Protein AF-A0A1Y3KQ21-F1 (afdb_monomer)

Mean predicted aligned error: 6.14 Å

Structure (mmCIF, N/CA/C/O backbone):
data_AF-A0A1Y3KQ21-F1
#
_entry.id   AF-A0A1Y3KQ21-F1
#
loop_
_atom_site.group_PDB
_atom_site.id
_atom_site.type_symbol
_atom_site.label_atom_id
_atom_site.label_alt_id
_atom_site.label_comp_id
_atom_site.label_asym_id
_atom_site.label_entity_id
_atom_site.label_seq_id
_atom_site.pdbx_PDB_ins_code
_atom_site.Cartn_x
_atom_site.Cartn_y
_atom_site.Cartn_z
_atom_site.occupancy
_atom_site.B_iso_or_equiv
_atom_site.auth_seq_id
_atom_site.auth_comp_id
_atom_site.auth_asym_id
_atom_site.auth_atom_id
_atom_site.pdbx_PDB_model_num
ATOM 1 N N . MET A 1 1 ? 21.895 -5.375 -13.562 1.00 41.28 1 MET A N 1
ATOM 2 C CA . MET A 1 1 ? 20.428 -5.322 -13.397 1.00 41.28 1 MET A CA 1
ATOM 3 C C . MET A 1 1 ? 19.953 -4.018 -14.001 1.00 41.28 1 MET A C 1
ATOM 5 O O . MET A 1 1 ? 20.316 -2.973 -13.481 1.00 41.28 1 MET A O 1
ATOM 9 N N . SER A 1 2 ? 19.251 -4.071 -15.129 1.00 44.84 2 SER A N 1
ATOM 10 C CA . SER A 1 2 ? 18.514 -2.917 -15.647 1.00 44.84 2 SER A CA 1
ATOM 11 C C . SER A 1 2 ? 17.144 -2.952 -14.974 1.00 44.84 2 SER A C 1
ATOM 13 O O . SER A 1 2 ? 16.529 -4.014 -14.926 1.00 44.84 2 SER A O 1
ATOM 15 N N . ALA A 1 3 ? 16.735 -1.857 -14.338 1.00 58.94 3 ALA A N 1
ATOM 16 C CA . ALA A 1 3 ? 15.371 -1.734 -13.847 1.00 58.94 3 ALA A CA 1
ATOM 17 C C . ALA A 1 3 ? 14.475 -1.485 -15.062 1.00 58.94 3 ALA A C 1
ATOM 19 O O . ALA A 1 3 ? 14.675 -0.493 -15.763 1.00 58.94 3 ALA A O 1
ATOM 20 N N . ASP A 1 4 ? 13.524 -2.381 -15.319 1.00 66.50 4 ASP A N 1
ATOM 21 C CA . ASP A 1 4 ? 12.528 -2.165 -16.363 1.00 66.50 4 ASP A CA 1
ATOM 22 C C . ASP A 1 4 ? 11.608 -1.016 -15.934 1.00 66.50 4 ASP A C 1
ATOM 24 O O . ASP A 1 4 ? 10.736 -1.175 -15.075 1.00 66.50 4 ASP A O 1
ATOM 28 N N . ILE A 1 5 ? 11.833 0.165 -16.512 1.00 70.12 5 ILE A N 1
ATOM 29 C CA . ILE A 1 5 ? 11.000 1.347 -16.290 1.00 70.12 5 ILE A CA 1
ATOM 30 C C . ILE A 1 5 ? 9.698 1.135 -17.063 1.00 70.12 5 ILE A C 1
ATOM 32 O O . ILE A 1 5 ? 9.670 1.247 -18.286 1.00 70.12 5 ILE A O 1
ATOM 36 N N . HIS A 1 6 ? 8.633 0.814 -16.338 1.00 65.19 6 HIS A N 1
ATOM 37 C CA . HIS A 1 6 ? 7.279 0.742 -16.878 1.00 65.19 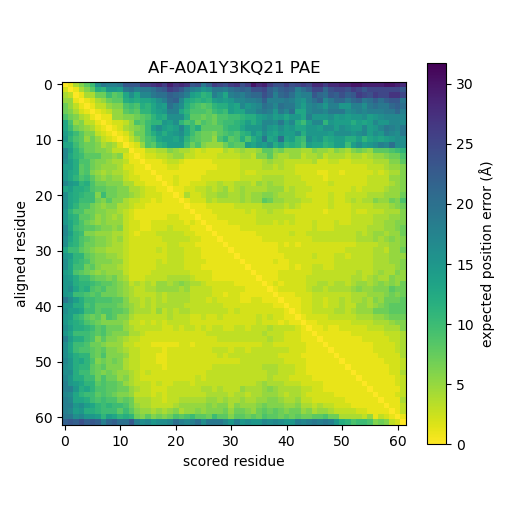6 HIS A CA 1
ATOM 38 C C . HIS A 1 6 ? 6.556 2.065 -16.621 1.00 65.19 6 HIS A C 1
ATOM 40 O O . HIS A 1 6 ? 6.679 2.634 -15.532 1.00 65.19 6 HIS A O 1
ATOM 46 N N . ASP A 1 7 ? 5.805 2.556 -17.611 1.00 71.56 7 ASP A N 1
ATOM 47 C CA . ASP A 1 7 ? 4.961 3.733 -17.421 1.00 71.56 7 ASP A CA 1
ATOM 48 C C . ASP A 1 7 ? 3.818 3.380 -16.462 1.00 71.56 7 ASP A C 1
ATOM 50 O O . ASP A 1 7 ? 3.079 2.411 -16.633 1.00 71.56 7 ASP A O 1
ATOM 54 N N . ILE A 1 8 ? 3.664 4.182 -15.416 1.00 69.12 8 ILE A N 1
ATOM 55 C CA . ILE A 1 8 ? 2.605 3.993 -14.430 1.00 69.12 8 ILE A CA 1
ATOM 56 C C . ILE A 1 8 ? 1.208 4.267 -15.004 1.00 69.12 8 ILE A C 1
ATOM 58 O O . ILE A 1 8 ? 0.206 3.815 -14.443 1.00 69.12 8 ILE A O 1
ATOM 62 N N . ALA A 1 9 ? 1.119 4.994 -16.123 1.00 70.31 9 ALA A N 1
ATOM 63 C CA . ALA A 1 9 ? -0.122 5.218 -16.851 1.00 70.31 9 ALA A CA 1
ATOM 64 C C . ALA A 1 9 ? -0.739 3.910 -17.368 1.00 70.31 9 ALA A C 1
ATOM 66 O O . ALA A 1 9 ? -1.968 3.803 -17.380 1.00 70.31 9 ALA A O 1
ATOM 67 N N . ASP A 1 10 ? 0.088 2.911 -17.685 1.00 71.19 10 ASP A N 1
ATOM 68 C CA . ASP A 1 10 ? -0.349 1.592 -18.157 1.00 71.19 10 ASP A CA 1
ATOM 69 C C . ASP A 1 10 ? -0.962 0.735 -17.036 1.00 71.19 10 ASP A C 1
ATOM 71 O O . ASP A 1 10 ? -1.618 -0.273 -17.291 1.00 71.19 10 ASP A O 1
ATOM 75 N N . HIS A 1 11 ? -0.803 1.162 -15.780 1.00 65.88 11 HIS A N 1
ATOM 76 C CA . HIS A 1 11 ? -1.229 0.439 -14.584 1.00 65.88 11 HIS A CA 1
ATOM 77 C C . HIS A 1 11 ? -2.314 1.174 -13.784 1.00 65.88 11 HIS A C 1
ATOM 79 O O . HIS A 1 11 ? -2.374 1.087 -12.555 1.00 65.88 11 HIS A O 1
ATOM 85 N N . ARG A 1 12 ? -3.190 1.921 -14.468 1.00 75.38 12 ARG A N 1
ATOM 86 C CA . ARG A 1 12 ? -4.376 2.510 -13.831 1.00 75.38 12 ARG A CA 1
ATOM 87 C C . ARG A 1 12 ? -5.414 1.425 -13.500 1.00 75.38 12 ARG A C 1
ATOM 89 O O . ARG A 1 12 ? -5.689 0.580 -14.347 1.00 75.38 12 ARG A O 1
ATOM 96 N N . PRO A 1 13 ? -6.076 1.499 -12.331 1.00 88.12 13 PRO A N 1
ATOM 97 C CA . PRO A 1 13 ? -6.001 2.572 -11.332 1.00 88.12 13 PRO A CA 1
ATOM 98 C C . PRO A 1 13 ? -4.776 2.469 -10.406 1.00 88.12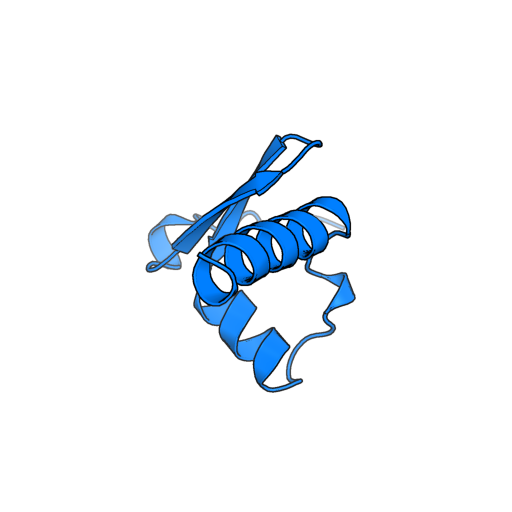 13 PRO A C 1
ATOM 100 O O . PRO A 1 13 ? -4.245 1.386 -10.180 1.00 88.12 13 PRO A O 1
ATOM 103 N N . HIS A 1 14 ? -4.359 3.605 -9.838 1.00 88.69 14 HIS A N 1
ATOM 104 C CA . HIS A 1 14 ? -3.254 3.693 -8.878 1.00 88.69 14 HIS A CA 1
ATOM 105 C C . HIS A 1 14 ? -3.679 4.358 -7.561 1.00 88.69 14 HIS A C 1
ATOM 107 O O . HIS A 1 14 ? -4.597 5.177 -7.528 1.00 88.69 14 HIS A O 1
ATOM 113 N N . LEU A 1 15 ? -2.978 4.007 -6.483 1.00 89.00 15 LEU A N 1
ATOM 114 C CA . LEU A 1 15 ? -3.062 4.604 -5.156 1.00 89.00 15 LEU A CA 1
ATOM 115 C C . LEU A 1 15 ? -1.852 5.517 -4.937 1.00 89.00 15 LEU A C 1
ATOM 117 O O . LEU A 1 15 ? -0.716 5.091 -5.128 1.00 89.00 15 LEU A O 1
ATOM 121 N N . THR A 1 16 ? -2.092 6.740 -4.476 1.00 91.94 16 THR A N 1
ATOM 122 C CA . THR A 1 16 ? -1.026 7.659 -4.061 1.00 91.94 16 THR A CA 1
ATOM 123 C C . THR A 1 16 ? -0.906 7.646 -2.542 1.00 91.94 16 THR A C 1
ATOM 125 O O . THR A 1 16 ? -1.879 7.930 -1.849 1.00 91.94 16 THR A O 1
ATOM 12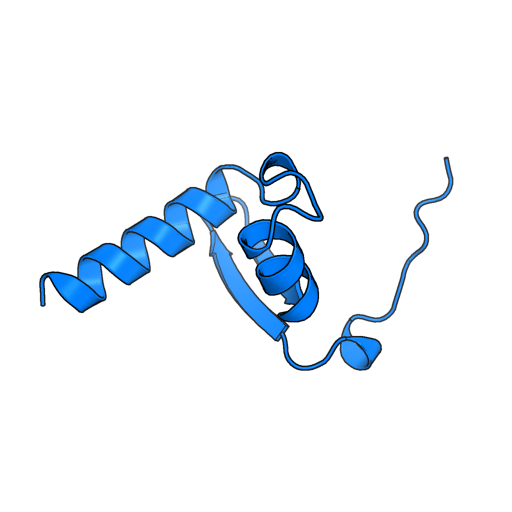8 N N . VAL A 1 17 ? 0.283 7.337 -2.028 1.00 93.06 17 VAL A N 1
ATOM 129 C CA . VAL A 1 17 ? 0.592 7.289 -0.595 1.00 93.06 17 VAL A CA 1
ATOM 130 C C . VAL A 1 17 ? 1.634 8.355 -0.277 1.00 93.06 17 VAL A C 1
ATOM 132 O O . VAL A 1 17 ? 2.769 8.284 -0.746 1.00 93.06 17 VAL A O 1
ATOM 135 N N . ALA A 1 18 ? 1.250 9.347 0.525 1.00 94.50 18 ALA A N 1
ATOM 136 C CA . ALA A 1 18 ? 2.164 10.361 1.044 1.00 94.50 18 ALA A CA 1
ATOM 137 C C . ALA A 1 18 ? 2.817 9.846 2.337 1.00 94.50 18 ALA A C 1
ATOM 139 O O . ALA A 1 18 ? 2.284 10.031 3.431 1.00 94.50 18 ALA A O 1
ATOM 140 N N . ALA A 1 19 ? 3.939 9.145 2.194 1.00 94.12 19 ALA A N 1
ATOM 141 C CA . ALA A 1 19 ? 4.710 8.597 3.301 1.00 94.12 19 ALA A CA 1
ATOM 142 C C . ALA A 1 19 ? 5.798 9.579 3.769 1.00 94.12 19 ALA A C 1
ATOM 144 O O . ALA A 1 19 ? 6.059 10.609 3.147 1.00 94.12 19 ALA A O 1
ATOM 145 N N . VAL A 1 20 ? 6.444 9.258 4.892 1.00 93.62 20 VAL A N 1
ATOM 146 C CA . VAL A 1 20 ? 7.480 10.115 5.499 1.00 93.62 20 VAL A CA 1
ATOM 147 C C . VAL A 1 20 ? 8.739 10.255 4.638 1.00 93.62 20 VAL A C 1
ATOM 149 O O . VAL A 1 20 ? 9.482 11.219 4.791 1.00 93.62 20 VAL A O 1
ATOM 152 N N . ASP A 1 21 ? 8.983 9.296 3.748 1.00 93.00 21 ASP A N 1
ATOM 153 C CA . ASP A 1 21 ? 10.126 9.233 2.836 1.00 93.00 21 ASP A CA 1
ATOM 154 C C . ASP A 1 21 ? 9.806 9.772 1.431 1.0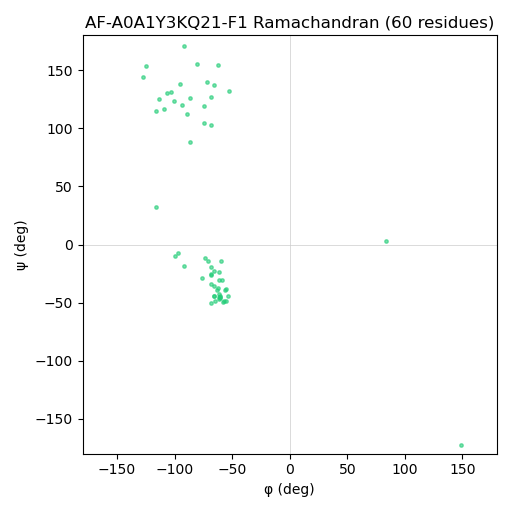0 93.00 21 ASP A C 1
ATOM 156 O O . ASP A 1 21 ? 10.713 9.929 0.615 1.00 93.00 21 ASP A O 1
ATOM 160 N N . GLY A 1 22 ? 8.539 10.086 1.145 1.00 92.12 22 GLY A N 1
ATOM 161 C CA . GLY A 1 22 ? 8.123 10.655 -0.130 1.00 92.12 22 GLY A CA 1
ATOM 162 C C . GLY A 1 22 ? 6.709 10.274 -0.558 1.00 92.12 22 GLY A C 1
ATOM 163 O O . GLY A 1 22 ? 5.930 9.666 0.176 1.00 92.12 22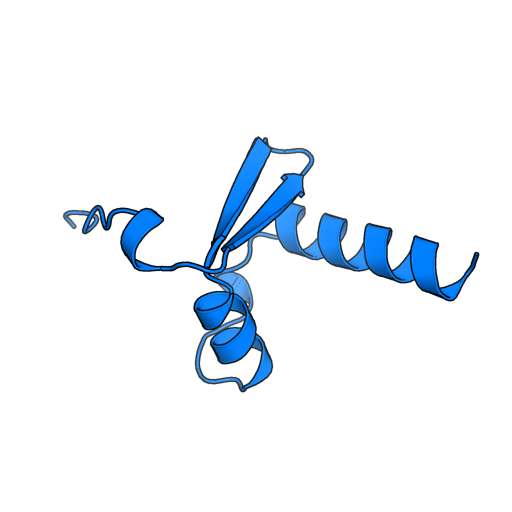 GLY A O 1
ATOM 164 N N . VAL A 1 23 ? 6.377 10.658 -1.790 1.00 92.50 23 VAL A N 1
ATOM 165 C CA . VAL A 1 23 ? 5.115 10.288 -2.434 1.00 92.50 23 VAL A CA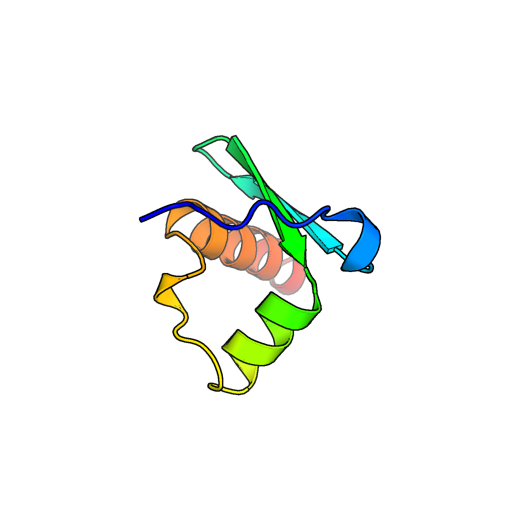 1
ATOM 166 C C . VAL A 1 23 ? 5.338 9.033 -3.264 1.00 92.50 23 VAL A C 1
ATOM 168 O O . VAL A 1 23 ? 6.124 9.037 -4.209 1.00 92.50 23 VAL A O 1
ATOM 171 N N . HIS A 1 24 ? 4.606 7.977 -2.929 1.00 91.31 24 HIS A N 1
ATOM 172 C CA . HIS A 1 24 ? 4.641 6.702 -3.635 1.00 91.31 24 HIS A CA 1
ATOM 173 C C . HIS A 1 24 ? 3.366 6.537 -4.444 1.00 91.31 24 HIS A C 1
ATOM 175 O O . HIS A 1 24 ? 2.267 6.704 -3.916 1.00 91.31 24 HIS A O 1
ATOM 181 N N . VAL A 1 25 ? 3.501 6.187 -5.720 1.00 90.56 25 VAL A N 1
ATOM 182 C CA . VAL A 1 25 ? 2.361 5.858 -6.577 1.00 90.56 25 VAL A CA 1
ATOM 183 C C . VAL A 1 25 ? 2.396 4.361 -6.842 1.00 90.56 25 VAL A C 1
ATOM 185 O O . VAL A 1 25 ? 3.351 3.835 -7.408 1.00 90.56 25 VAL A O 1
ATOM 188 N N . LEU A 1 26 ? 1.364 3.667 -6.379 1.00 89.50 26 LEU A N 1
ATOM 189 C CA . LEU A 1 26 ? 1.278 2.214 -6.377 1.00 89.50 26 LEU A CA 1
ATOM 190 C C . LEU A 1 26 ? 0.161 1.775 -7.323 1.00 89.50 26 LEU A C 1
ATOM 192 O O . LEU A 1 26 ? -0.983 2.186 -7.126 1.00 89.50 26 LEU A O 1
ATOM 196 N N . PRO A 1 27 ? 0.427 0.901 -8.305 1.00 91.00 27 PRO A N 1
ATOM 197 C CA . PRO A 1 27 ? -0.634 0.226 -9.039 1.00 91.00 27 PRO A CA 1
ATOM 198 C C . PRO A 1 27 ? -1.604 -0.468 -8.080 1.00 91.00 27 PRO A C 1
ATOM 200 O O . PRO A 1 27 ? -1.174 -1.215 -7.197 1.00 91.00 27 PRO A O 1
ATOM 203 N N . CYS A 1 28 ? -2.913 -0.288 -8.255 1.00 90.31 28 CYS A N 1
ATOM 204 C CA . CYS A 1 28 ? -3.888 -1.009 -7.433 1.00 90.31 28 CYS A CA 1
ATOM 205 C C . CYS A 1 28 ? -3.731 -2.528 -7.583 1.00 90.31 28 CYS A C 1
ATOM 207 O O . CYS A 1 28 ? -3.963 -3.268 -6.630 1.00 90.31 28 CYS A O 1
ATOM 209 N N . ASP A 1 29 ? -3.282 -2.993 -8.747 1.00 90.25 29 ASP A N 1
ATOM 210 C CA . ASP A 1 29 ? -3.048 -4.413 -9.009 1.00 90.25 29 ASP A CA 1
ATOM 211 C C . ASP A 1 29 ? -1.872 -4.961 -8.199 1.00 90.25 29 ASP A C 1
ATOM 213 O O . ASP A 1 29 ? -1.940 -6.084 -7.710 1.00 90.25 29 ASP A O 1
ATOM 217 N N . LEU A 1 30 ? -0.837 -4.149 -7.952 1.00 89.19 30 LEU A N 1
ATOM 218 C CA . LEU A 1 30 ? 0.243 -4.514 -7.034 1.00 89.19 30 LEU A CA 1
ATOM 219 C C . LEU A 1 30 ? -0.303 -4.732 -5.621 1.00 89.19 30 LEU A C 1
ATOM 221 O O . LEU A 1 30 ? 0.004 -5.745 -4.996 1.00 89.19 30 LEU A O 1
ATOM 225 N N . VAL A 1 31 ? -1.134 -3.806 -5.137 1.00 90.25 31 VAL A N 1
ATOM 226 C CA . VAL A 1 31 ? -1.755 -3.909 -3.810 1.00 90.25 31 VAL A CA 1
ATOM 227 C C . VAL A 1 31 ? -2.630 -5.162 -3.721 1.00 90.25 31 VAL A C 1
ATOM 229 O O . VAL A 1 31 ? -2.533 -5.910 -2.752 1.00 90.25 31 VAL A O 1
ATOM 232 N N . ARG A 1 32 ? -3.431 -5.444 -4.756 1.00 91.75 32 ARG A N 1
ATOM 233 C CA . ARG A 1 32 ? -4.261 -6.656 -4.839 1.00 91.75 32 ARG A CA 1
ATOM 234 C C . ARG A 1 32 ? -3.424 -7.933 -4.813 1.00 91.75 32 ARG A C 1
ATOM 236 O O . ARG A 1 32 ? -3.754 -8.829 -4.046 1.00 91.75 32 ARG A O 1
ATOM 243 N N . SER A 1 33 ? -2.336 -8.004 -5.581 1.00 92.31 33 SER A N 1
ATOM 244 C CA . SER A 1 33 ? -1.422 -9.155 -5.572 1.00 92.31 33 SER A CA 1
ATOM 245 C C . SER A 1 33 ? -0.756 -9.365 -4.211 1.00 92.31 33 SER A C 1
ATOM 247 O O . SER A 1 33 ? -0.577 -10.503 -3.792 1.00 92.31 33 SER A O 1
ATOM 249 N N . VAL A 1 34 ? -0.404 -8.291 -3.497 1.00 92.25 34 VAL A N 1
ATOM 250 C CA . VAL A 1 34 ? 0.130 -8.400 -2.129 1.00 92.25 34 VAL A CA 1
ATOM 251 C C . VAL A 1 34 ? -0.931 -8.941 -1.169 1.00 92.25 34 VAL A C 1
ATOM 253 O O . VAL A 1 34 ? -0.639 -9.841 -0.388 1.00 92.25 34 VAL A O 1
ATOM 256 N N . ILE A 1 35 ? -2.172 -8.448 -1.248 1.00 90.69 35 ILE A N 1
ATOM 257 C CA . ILE A 1 35 ? -3.292 -8.934 -0.422 1.00 90.69 35 ILE A CA 1
ATOM 258 C C . ILE A 1 35 ? -3.606 -10.408 -0.716 1.00 90.69 35 ILE A C 1
ATOM 260 O O . ILE A 1 35 ? -3.880 -11.168 0.210 1.00 90.69 35 ILE A O 1
ATOM 264 N N . ALA A 1 36 ? -3.549 -10.817 -1.986 1.00 95.44 36 ALA A N 1
ATOM 265 C CA . ALA A 1 36 ? -3.770 -12.200 -2.407 1.00 95.44 36 ALA A CA 1
ATOM 266 C C . ALA A 1 36 ? -2.628 -13.152 -1.999 1.00 95.44 36 ALA A C 1
ATOM 268 O O . ALA A 1 36 ? -2.804 -14.367 -2.041 1.00 95.44 36 ALA A O 1
ATOM 269 N N . GLY A 1 37 ? -1.470 -12.618 -1.594 1.00 93.50 37 GLY A N 1
ATOM 270 C CA . GLY A 1 37 ? -0.273 -13.398 -1.276 1.00 93.50 37 GLY A CA 1
ATOM 271 C C . GLY A 1 37 ? 0.584 -13.769 -2.492 1.00 93.50 37 GLY A C 1
ATOM 272 O O . GLY A 1 37 ? 1.607 -14.428 -2.326 1.00 93.50 37 GLY A O 1
ATOM 273 N N . ASP A 1 38 ? 0.223 -13.310 -3.694 1.00 95.25 38 ASP 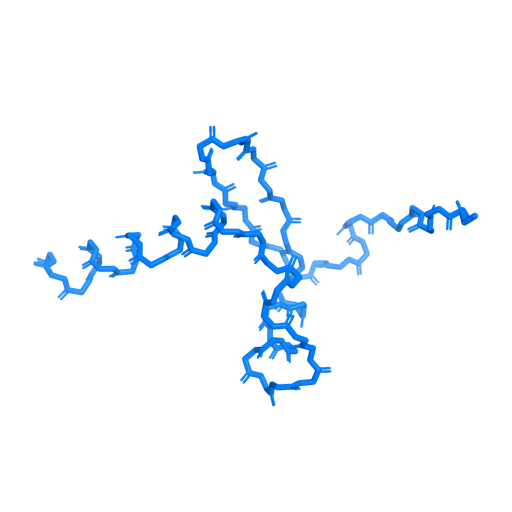A N 1
ATOM 274 C CA . ASP A 1 38 ? 0.976 -13.550 -4.934 1.00 95.25 38 ASP A CA 1
ATOM 275 C C . ASP A 1 38 ? 2.326 -12.817 -4.949 1.00 95.25 38 ASP A C 1
ATOM 277 O O . ASP A 1 38 ? 3.264 -13.214 -5.644 1.00 95.25 38 ASP A O 1
ATOM 281 N N . LYS A 1 39 ? 2.425 -11.709 -4.204 1.00 91.81 39 LYS A N 1
ATOM 282 C CA . LYS A 1 39 ? 3.648 -10.913 -4.052 1.00 91.81 39 LYS A CA 1
ATOM 283 C C . LYS A 1 39 ? 3.975 -10.692 -2.575 1.00 91.81 39 LYS A C 1
ATOM 285 O O . LYS A 1 39 ? 3.063 -10.479 -1.776 1.00 91.81 39 LYS A O 1
ATOM 290 N N . PRO A 1 40 ? 5.267 -10.679 -2.199 1.00 92.25 40 PRO A N 1
ATOM 291 C CA . PRO A 1 40 ? 5.664 -10.424 -0.823 1.00 92.25 40 PRO A CA 1
ATOM 292 C C . PRO A 1 40 ? 5.304 -8.993 -0.419 1.00 92.25 40 PRO A C 1
ATOM 294 O O . PRO A 1 40 ? 5.568 -8.046 -1.159 1.00 92.25 40 PRO A O 1
ATOM 297 N N . SER A 1 41 ? 4.778 -8.822 0.793 1.00 87.88 41 SER A N 1
ATOM 298 C CA . SER A 1 41 ? 4.447 -7.502 1.346 1.00 87.88 41 SER A CA 1
ATOM 299 C C . SER A 1 41 ? 5.659 -6.583 1.487 1.00 87.88 41 SER A C 1
ATOM 301 O O . SER A 1 41 ? 5.490 -5.373 1.432 1.00 87.88 41 SER A O 1
ATOM 303 N N . ALA A 1 42 ? 6.873 -7.137 1.576 1.00 88.56 42 ALA A N 1
ATOM 304 C CA . ALA A 1 42 ? 8.129 -6.384 1.620 1.00 88.56 42 ALA A CA 1
ATOM 305 C C . ALA A 1 42 ? 8.377 -5.500 0.380 1.00 88.56 42 ALA A C 1
ATOM 307 O O . ALA A 1 42 ? 9.240 -4.628 0.421 1.00 88.56 42 ALA A O 1
ATOM 308 N N . ILE A 1 43 ? 7.632 -5.707 -0.716 1.00 89.75 43 ILE A N 1
ATOM 309 C CA . ILE A 1 43 ? 7.650 -4.799 -1.871 1.00 89.75 43 ILE A CA 1
ATOM 310 C C . ILE A 1 43 ? 7.021 -3.434 -1.551 1.00 89.75 43 ILE A C 1
ATOM 312 O O . ILE A 1 43 ? 7.349 -2.438 -2.190 1.00 89.75 43 ILE A O 1
ATOM 316 N N . LEU A 1 44 ? 6.127 -3.385 -0.560 1.00 90.94 44 LEU A N 1
ATOM 317 C CA . LEU A 1 44 ? 5.611 -2.157 0.024 1.00 90.94 44 LEU A CA 1
ATOM 318 C C . LEU A 1 44 ? 6.555 -1.781 1.166 1.00 90.94 44 LEU A C 1
ATOM 320 O O . LEU A 1 44 ? 6.657 -2.496 2.162 1.00 90.94 44 LEU A O 1
ATOM 324 N N . THR A 1 45 ? 7.283 -0.680 1.004 1.00 91.25 45 THR A N 1
ATOM 325 C CA . THR A 1 45 ? 8.262 -0.245 2.002 1.00 91.25 45 THR A CA 1
ATOM 326 C C . THR A 1 45 ? 7.580 0.061 3.338 1.00 91.25 45 THR A C 1
ATOM 328 O O . THR A 1 45 ? 6.393 0.395 3.397 1.00 91.25 45 THR A O 1
ATOM 331 N N . GLU A 1 46 ? 8.328 -0.038 4.438 1.00 93.56 46 GLU A N 1
ATOM 332 C CA . GLU A 1 46 ? 7.788 0.241 5.774 1.00 93.56 46 GLU A CA 1
ATOM 333 C C . GLU A 1 46 ? 7.107 1.625 5.881 1.00 93.56 46 GLU A C 1
ATOM 335 O O . GLU A 1 46 ? 5.994 1.677 6.413 1.00 93.56 46 GLU A O 1
ATOM 340 N N . PRO A 1 47 ? 7.675 2.729 5.345 1.00 93.69 47 PRO A N 1
ATOM 341 C CA . PRO A 1 47 ? 7.008 4.034 5.345 1.00 93.69 47 PRO A CA 1
ATOM 342 C C . PRO A 1 47 ? 5.628 4.023 4.677 1.00 93.69 47 PRO A C 1
ATOM 344 O O . PRO A 1 47 ? 4.688 4.639 5.182 1.00 93.69 47 PRO A O 1
ATOM 347 N N . VAL A 1 48 ? 5.490 3.287 3.571 1.00 93.69 48 VAL A N 1
ATOM 348 C CA . VAL A 1 48 ? 4.234 3.148 2.825 1.00 93.69 48 VAL A CA 1
ATOM 349 C C . VAL A 1 48 ? 3.213 2.354 3.632 1.00 93.69 48 VAL A C 1
ATOM 351 O O . VAL A 1 48 ? 2.081 2.804 3.809 1.00 93.69 48 VAL A O 1
ATOM 354 N N . LEU A 1 49 ? 3.609 1.190 4.153 1.00 92.00 49 LEU A N 1
ATOM 355 C CA . LEU A 1 49 ? 2.726 0.339 4.954 1.00 92.00 49 LEU A CA 1
ATOM 356 C C . LEU A 1 49 ? 2.233 1.062 6.207 1.00 92.00 49 LEU A C 1
ATOM 358 O O . LEU A 1 49 ? 1.037 1.041 6.499 1.00 92.00 49 LEU A O 1
ATOM 362 N N . ARG A 1 50 ? 3.139 1.744 6.916 1.00 94.38 50 ARG A N 1
ATOM 363 C CA . ARG A 1 50 ? 2.803 2.533 8.101 1.00 94.38 50 ARG A CA 1
ATOM 364 C C . ARG A 1 50 ? 1.747 3.583 7.774 1.00 94.38 50 ARG A C 1
ATOM 366 O O . ARG A 1 50 ? 0.734 3.647 8.464 1.00 94.38 50 ARG A O 1
ATOM 373 N N . ARG A 1 51 ? 1.936 4.340 6.689 1.00 94.81 51 ARG A N 1
ATOM 374 C CA . ARG A 1 51 ? 0.990 5.383 6.285 1.00 94.81 51 ARG A CA 1
ATOM 375 C C . ARG A 1 51 ? -0.399 4.825 5.965 1.00 94.81 51 ARG A C 1
ATOM 377 O O . ARG A 1 51 ? -1.396 5.403 6.387 1.00 94.81 51 ARG A O 1
ATOM 384 N N . ILE A 1 52 ? -0.471 3.695 5.259 1.00 91.75 52 ILE A N 1
ATOM 385 C CA . ILE A 1 52 ? -1.745 3.029 4.939 1.00 91.75 52 ILE A CA 1
ATOM 386 C C . ILE A 1 52 ? -2.476 2.610 6.224 1.00 91.75 52 ILE A C 1
ATOM 388 O O . 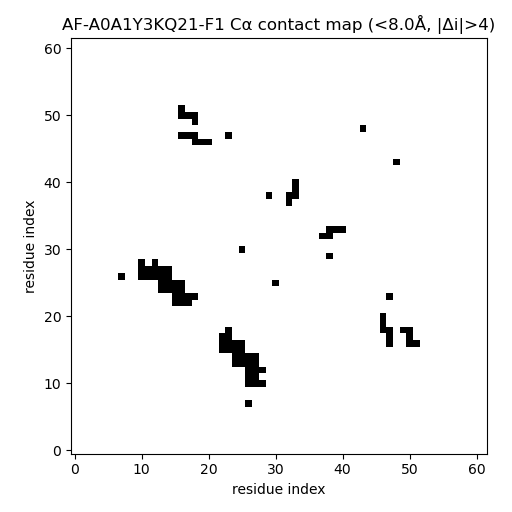ILE A 1 52 ? -3.681 2.836 6.345 1.00 91.75 52 ILE A O 1
ATOM 392 N N . ILE A 1 53 ? -1.759 2.023 7.188 1.00 92.31 53 ILE A N 1
ATOM 393 C CA . ILE A 1 53 ? -2.337 1.591 8.468 1.00 92.31 53 ILE A CA 1
ATOM 394 C C . ILE A 1 53 ? -2.812 2.796 9.286 1.00 92.31 53 ILE A C 1
ATOM 396 O O . ILE A 1 53 ? -3.915 2.758 9.823 1.00 92.31 53 ILE A O 1
ATOM 400 N N . GLU A 1 54 ? -2.021 3.868 9.361 1.00 94.62 54 GLU A N 1
ATOM 401 C CA . GLU A 1 54 ? -2.391 5.107 10.058 1.00 94.62 54 GLU A CA 1
ATOM 402 C C . GLU A 1 54 ? -3.682 5.715 9.495 1.00 94.62 54 GLU A C 1
ATOM 404 O O . GLU A 1 54 ? -4.601 6.019 10.256 1.00 94.62 54 GLU A O 1
ATOM 409 N N . GLU A 1 55 ? -3.786 5.859 8.171 1.00 92.56 55 GLU A N 1
ATOM 410 C CA . GLU A 1 55 ? -4.990 6.402 7.531 1.00 92.56 55 GLU A CA 1
ATOM 411 C C . GLU A 1 55 ? -6.206 5.487 7.703 1.00 92.56 55 GLU A C 1
ATOM 413 O O . GLU A 1 55 ? -7.329 5.971 7.866 1.00 92.56 55 GLU A O 1
ATOM 418 N N . TRP A 1 56 ? -6.008 4.166 7.680 1.00 92.69 56 TRP A N 1
ATOM 419 C CA . TRP A 1 56 ? -7.081 3.217 7.962 1.00 92.69 56 TRP A CA 1
ATOM 420 C C . TRP A 1 56 ? -7.566 3.333 9.407 1.00 92.69 56 TRP A C 1
ATOM 422 O O . TRP A 1 56 ? -8.770 3.467 9.620 1.00 92.69 56 TRP A O 1
ATOM 432 N N . LEU A 1 57 ? -6.647 3.353 10.381 1.00 95.25 57 LEU A N 1
ATOM 433 C CA . LEU A 1 57 ? -6.972 3.519 11.798 1.00 95.25 57 LEU A CA 1
ATOM 434 C C . LEU A 1 57 ? -7.780 4.798 12.023 1.00 95.25 57 LEU A C 1
ATOM 436 O O . LEU A 1 57 ? -8.855 4.731 12.607 1.00 95.25 57 LEU A O 1
ATOM 440 N N . GLN A 1 58 ? -7.333 5.928 11.467 1.00 94.50 58 GLN A N 1
ATOM 441 C CA . GLN A 1 58 ? -8.061 7.197 11.549 1.00 94.50 58 GLN A CA 1
ATOM 442 C C . GLN A 1 58 ? -9.498 7.096 11.026 1.00 94.50 58 GLN A C 1
ATOM 444 O O . GLN A 1 58 ? -10.392 7.693 11.612 1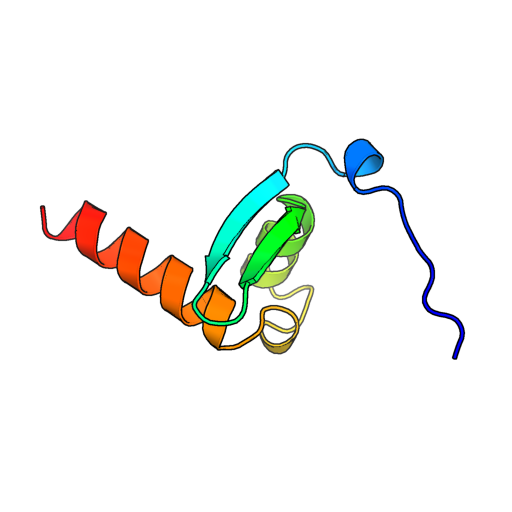.00 94.50 58 GLN A O 1
ATOM 449 N N . LYS A 1 59 ? -9.737 6.340 9.948 1.00 93.19 59 LYS A N 1
ATOM 450 C CA . LYS A 1 59 ? -11.075 6.172 9.361 1.00 93.19 59 LYS A CA 1
ATOM 451 C C . LYS A 1 59 ? -11.987 5.233 10.144 1.00 93.19 59 LYS A C 1
ATOM 453 O O . LYS A 1 59 ? -13.196 5.385 10.039 1.00 93.19 59 LYS A O 1
ATOM 458 N N . VAL A 1 60 ? -11.440 4.245 10.854 1.00 93.69 60 VAL A N 1
ATOM 459 C CA . VAL A 1 60 ? -12.252 3.289 11.632 1.00 93.69 60 VAL A CA 1
ATOM 460 C C . VAL A 1 60 ? -12.469 3.727 13.077 1.00 93.69 60 VAL A C 1
ATOM 462 O O . VAL A 1 60 ? -13.374 3.213 13.728 1.00 93.69 60 VAL A O 1
ATOM 465 N N . THR A 1 61 ? -11.644 4.645 13.590 1.00 89.94 61 THR A N 1
ATOM 466 C CA . THR A 1 61 ? -11.787 5.201 14.944 1.00 89.94 61 THR A CA 1
ATOM 467 C C . THR A 1 61 ? -12.457 6.574 14.991 1.00 89.94 61 THR A C 1
ATOM 469 O O . THR A 1 61 ? -12.724 7.055 16.091 1.00 89.94 61 THR A O 1
ATOM 472 N N . ALA A 1 62 ? -12.661 7.226 13.844 1.00 65.94 62 ALA A N 1
ATOM 473 C CA . ALA A 1 62 ? -13.437 8.464 13.725 1.00 65.94 62 ALA A CA 1
ATOM 474 C C . ALA A 1 62 ? -14.926 8.157 13.528 1.00 65.94 62 ALA A C 1
ATOM 476 O O . ALA A 1 62 ? -15.744 8.936 14.064 1.00 65.94 62 ALA A O 1
#

Foldseek 3Di:
DDDPDDDCVVQPPWDWFQFPVGIDIGRVVNVVCCVVVVDPPVVQPPRRVVRVVVVVCVVVVD

pLDDT: mean 86.22, std 12.27, range [41.28, 95.44]

Radius of gyration: 12.87 Å; Cα contacts (8 Å, |Δi|>4): 48; chains: 1; bounding box: 34×24×33 Å

Secondary structure (DSSP, 8-state):
-------GGGG-SEEEEEETTEEEEEEHHHHHHHHHTSS-GGGS-HHHHHHHHHHHHHHHH-

Nearest PDB structures (foldseek):
  9h6b-assembly1_B  TM=4.182E-01  e=4.950E+00  Escherichia coli KLY
  6ifm-assembly1_D  TM=3.877E-01  e=7.883E+00  Salmonella enterica subsp. enterica serovar Typhimurium str. LT2

Sequence (62 aa):
MSADIHDIADHRPHLTVAAVDGVHVLPCDLVRSVIAGDKPSAILTEPVLRRIIEEWLQKVTA

Solvent-accessible surface area (backbone atoms only — not comparable to full-atom values): 3907 Å² total; per-residue (Å²): 133,83,81,85,86,71,67,69,81,83,41,68,63,65,46,78,44,80,26,92,89,45,78,44,79,41,39,46,64,57,55,49,33,33,74,72,62,79,36,69,63,78,78,53,47,67,52,50,51,51,42,53,52,52,56,49,49,54,66,77,76,107